Protein AF-A0A9P5N6L7-F1 (afdb_monomer)

Radius of gyration: 19.23 Å; Cα contacts (8 Å, |Δi|>4): 173; chains: 1; bounding box: 43×26×58 Å

Structure (mmCIF, N/CA/C/O backbone):
data_AF-A0A9P5N6L7-F1
#
_entry.id   AF-A0A9P5N6L7-F1
#
loop_
_atom_site.group_PDB
_atom_site.id
_atom_site.type_symbol
_atom_site.label_atom_id
_atom_site.label_alt_id
_atom_site.label_comp_id
_atom_site.label_asym_id
_atom_site.label_entity_id
_atom_site.label_seq_id
_atom_site.pdbx_PDB_ins_code
_atom_site.Cartn_x
_atom_site.Cartn_y
_atom_site.Cartn_z
_atom_site.occupancy
_atom_site.B_iso_or_equiv
_atom_site.auth_seq_id
_atom_site.auth_comp_id
_atom_site.auth_asym_id
_atom_site.auth_atom_id
_atom_site.pdbx_PDB_model_num
ATOM 1 N N . MET A 1 1 ? 13.907 -12.332 -7.493 1.00 44.75 1 MET A N 1
ATOM 2 C CA . MET A 1 1 ? 13.445 -11.505 -6.357 1.00 44.75 1 MET A CA 1
ATOM 3 C C . MET A 1 1 ? 14.500 -10.427 -6.174 1.00 44.75 1 MET A C 1
ATOM 5 O O . MET A 1 1 ? 15.635 -10.790 -5.904 1.00 44.75 1 MET A O 1
ATOM 9 N N . PHE A 1 2 ? 14.199 -9.156 -6.455 1.00 46.22 2 PHE A N 1
ATOM 10 C CA . PHE A 1 2 ? 15.192 -8.085 -6.297 1.00 46.22 2 PHE A CA 1
ATOM 11 C C . PHE A 1 2 ? 15.489 -7.888 -4.801 1.00 46.22 2 PHE A C 1
ATOM 13 O O . PHE A 1 2 ? 14.536 -7.804 -4.019 1.00 46.22 2 PHE A O 1
ATOM 20 N N . PRO A 1 3 ? 16.763 -7.857 -4.375 1.00 40.81 3 PRO A N 1
ATOM 21 C CA . PRO A 1 3 ? 17.100 -7.696 -2.968 1.00 40.81 3 PRO A CA 1
ATOM 22 C C . PRO A 1 3 ? 16.762 -6.269 -2.525 1.00 40.81 3 PRO A C 1
ATOM 24 O O . PRO A 1 3 ? 17.399 -5.308 -2.948 1.00 40.81 3 PRO A O 1
ATOM 27 N N . MET A 1 4 ? 15.745 -6.122 -1.673 1.00 51.03 4 MET A N 1
ATOM 28 C CA . MET A 1 4 ? 15.542 -4.877 -0.931 1.00 51.03 4 MET A CA 1
ATOM 29 C C . MET A 1 4 ? 16.561 -4.804 0.217 1.00 51.03 4 MET A C 1
ATOM 31 O O . MET A 1 4 ? 16.834 -5.831 0.842 1.00 51.03 4 MET A O 1
ATOM 35 N N . PRO A 1 5 ? 17.111 -3.622 0.547 1.00 45.34 5 PRO A N 1
ATOM 36 C CA . PRO A 1 5 ? 17.935 -3.458 1.738 1.00 45.34 5 PRO A CA 1
ATOM 37 C C . PRO A 1 5 ? 17.077 -3.711 2.990 1.00 45.34 5 PRO A C 1
ATOM 39 O O . PRO A 1 5 ? 16.255 -2.884 3.384 1.00 45.34 5 PRO A O 1
ATOM 42 N N . PHE A 1 6 ? 17.252 -4.879 3.612 1.00 38.59 6 PHE A N 1
ATOM 43 C CA . PHE A 1 6 ? 16.561 -5.272 4.840 1.00 38.59 6 PHE A CA 1
ATOM 44 C C . PHE A 1 6 ? 17.097 -4.470 6.037 1.00 38.59 6 PHE A C 1
ATOM 46 O O . PHE A 1 6 ? 18.017 -4.897 6.730 1.00 38.59 6 PHE A O 1
ATOM 53 N N . LYS A 1 7 ? 16.517 -3.297 6.307 1.00 46.16 7 LYS A N 1
ATOM 54 C CA . LYS A 1 7 ? 16.582 -2.679 7.645 1.00 46.16 7 LYS A CA 1
ATOM 55 C C . LYS A 1 7 ? 15.527 -3.323 8.555 1.00 46.16 7 LYS A C 1
ATOM 57 O O . LYS A 1 7 ? 14.526 -3.842 8.062 1.00 46.16 7 LYS A O 1
ATOM 62 N N . ALA A 1 8 ? 15.741 -3.319 9.872 1.00 47.50 8 ALA A N 1
ATOM 63 C CA . ALA A 1 8 ? 14.755 -3.808 10.843 1.00 47.50 8 ALA A CA 1
ATOM 64 C C . ALA A 1 8 ? 13.382 -3.148 10.606 1.00 47.50 8 ALA A C 1
ATOM 66 O O . ALA A 1 8 ? 13.327 -1.947 10.349 1.00 47.50 8 ALA A O 1
ATOM 67 N N . ILE A 1 9 ? 12.295 -3.929 10.651 1.00 51.44 9 ILE A N 1
ATOM 68 C CA . ILE A 1 9 ? 10.931 -3.450 10.370 1.00 51.44 9 ILE A CA 1
ATOM 69 C C . ILE A 1 9 ? 10.454 -2.616 11.566 1.00 51.44 9 ILE A C 1
ATOM 71 O O . ILE A 1 9 ? 10.221 -3.198 12.632 1.00 51.44 9 ILE A O 1
ATOM 75 N N . PRO A 1 10 ? 10.279 -1.289 11.437 1.00 50.78 10 PRO A N 1
ATOM 76 C CA . PRO A 1 10 ? 9.587 -0.530 12.463 1.00 50.78 10 PRO A CA 1
ATOM 77 C C . PRO A 1 10 ? 8.139 -1.017 12.523 1.00 50.78 10 PRO A C 1
ATOM 79 O O . PRO A 1 10 ? 7.389 -0.916 11.554 1.00 50.78 10 PRO A O 1
ATOM 82 N N . LYS A 1 11 ? 7.762 -1.596 13.660 1.00 62.16 11 LYS A N 1
ATOM 83 C CA . LYS A 1 11 ? 6.398 -2.046 13.912 1.00 62.16 11 LYS A CA 1
ATOM 84 C C . LYS A 1 11 ? 5.566 -0.844 14.352 1.00 62.16 11 LYS A C 1
ATOM 86 O O . LYS A 1 11 ? 5.824 -0.284 15.413 1.00 62.16 11 LYS A O 1
ATOM 91 N N . LEU A 1 12 ? 4.605 -0.437 13.530 1.00 64.62 12 LEU A N 1
ATOM 92 C CA . LEU A 1 12 ? 3.736 0.697 13.831 1.00 64.62 12 LEU A CA 1
ATOM 93 C C . LEU A 1 12 ? 2.545 0.225 14.682 1.00 64.62 12 LEU A C 1
ATOM 95 O O . LEU A 1 12 ? 1.946 -0.787 14.319 1.00 64.62 12 LEU A O 1
ATOM 99 N N . PRO A 1 13 ? 2.168 0.908 15.776 1.00 75.88 13 PRO A N 1
ATOM 100 C CA . PRO A 1 13 ? 0.923 0.611 16.476 1.00 75.88 13 PRO A CA 1
ATOM 101 C C . PRO A 1 13 ? -0.295 0.685 15.548 1.00 75.88 13 PRO A C 1
ATOM 103 O O . PRO A 1 13 ? -0.331 1.503 14.630 1.00 75.88 13 PRO A O 1
ATOM 106 N N . VAL A 1 14 ? -1.316 -0.139 15.794 1.00 75.75 14 VAL A N 1
ATOM 107 C CA . VAL A 1 14 ? -2.535 -0.186 14.961 1.00 75.75 14 VAL A CA 1
ATOM 108 C C . VAL A 1 14 ? -3.219 1.183 14.855 1.00 75.75 14 VAL A C 1
ATOM 110 O O . VAL A 1 14 ? -3.679 1.557 13.779 1.00 75.75 14 VAL A O 1
ATOM 113 N N . ILE A 1 15 ? -3.257 1.954 15.944 1.00 77.75 15 ILE A N 1
ATOM 114 C CA . ILE A 1 15 ? -3.851 3.302 15.938 1.00 77.75 15 ILE A CA 1
ATOM 115 C C . ILE A 1 15 ? -3.064 4.249 15.025 1.00 77.75 15 ILE A C 1
ATOM 117 O O . ILE A 1 15 ? -3.658 4.930 14.190 1.00 77.75 15 ILE A O 1
ATOM 121 N N . ASP A 1 16 ? -1.735 4.244 15.117 1.00 73.00 16 ASP A N 1
ATOM 122 C CA . ASP A 1 16 ? -0.883 5.068 14.256 1.00 73.00 16 ASP A CA 1
ATOM 123 C C . ASP A 1 16 ? -0.968 4.613 12.792 1.00 73.00 16 ASP A C 1
ATOM 125 O O . ASP A 1 16 ? -0.863 5.424 11.875 1.00 73.00 16 ASP A O 1
ATOM 129 N N . PHE A 1 17 ? -1.190 3.321 12.544 1.00 75.69 17 PHE A N 1
ATOM 130 C CA . PHE A 1 17 ? -1.410 2.787 11.201 1.00 75.69 17 PHE A CA 1
ATOM 131 C C . PHE A 1 17 ? -2.704 3.310 10.574 1.00 75.69 17 PHE A C 1
ATOM 133 O O . PHE A 1 17 ? -2.716 3.622 9.385 1.00 75.69 17 PHE A O 1
ATOM 140 N N . VAL A 1 18 ? -3.776 3.449 11.354 1.00 78.31 18 VAL A N 1
ATOM 141 C CA . VAL A 1 18 ? -5.055 3.959 10.838 1.00 78.31 18 VAL A CA 1
ATOM 142 C C . VAL A 1 18 ? -5.066 5.487 10.720 1.00 78.31 18 VAL A C 1
ATOM 144 O O . VAL A 1 18 ? -5.608 6.008 9.751 1.00 78.31 18 VAL A O 1
ATOM 147 N N . TYR A 1 19 ? -4.460 6.223 11.656 1.00 72.69 19 TYR A N 1
ATOM 148 C CA . TYR A 1 19 ? -4.565 7.693 11.679 1.00 72.69 19 TYR A CA 1
ATOM 149 C C . TYR A 1 19 ? -3.306 8.440 11.229 1.00 72.69 19 TYR A C 1
ATOM 151 O O . TYR A 1 19 ? -3.394 9.589 10.806 1.00 72.69 19 TYR A O 1
ATOM 159 N N . GLY A 1 20 ? -2.135 7.812 11.310 1.00 68.25 20 GLY A N 1
ATOM 160 C CA . GLY A 1 20 ? -0.846 8.414 10.957 1.00 68.25 20 GLY A CA 1
ATOM 161 C C . GLY A 1 20 ? -0.302 7.983 9.595 1.00 68.25 20 GLY A C 1
ATOM 162 O O . GLY A 1 20 ? 0.702 8.531 9.132 1.00 68.25 20 GLY A O 1
ATOM 163 N N . ALA A 1 21 ? -0.920 7.002 8.935 1.00 68.44 21 ALA A N 1
ATOM 164 C CA . ALA A 1 21 ? -0.438 6.545 7.644 1.00 68.44 21 ALA A CA 1
ATOM 165 C C . ALA A 1 21 ? -0.886 7.472 6.507 1.00 68.44 21 ALA A C 1
ATOM 167 O O . ALA A 1 21 ? -2.063 7.569 6.166 1.00 68.44 21 ALA A O 1
ATOM 168 N N . HIS A 1 22 ? 0.090 8.108 5.861 1.00 70.12 22 HIS A N 1
ATOM 169 C CA . HIS A 1 22 ? -0.126 8.830 4.613 1.00 70.12 22 HIS A CA 1
ATOM 170 C C . HIS A 1 22 ? -0.110 7.846 3.444 1.00 70.12 22 HIS A C 1
ATOM 172 O O . HIS A 1 22 ? 0.949 7.382 3.014 1.00 70.12 22 HIS A O 1
ATOM 178 N N . LEU A 1 23 ? -1.302 7.512 2.956 1.00 68.31 23 LEU A N 1
ATOM 179 C CA . LEU A 1 23 ? -1.477 6.679 1.776 1.00 68.31 23 LEU A CA 1
ATOM 180 C C . LEU A 1 23 ? -1.326 7.502 0.490 1.00 68.31 23 LEU A C 1
ATOM 182 O O . LEU A 1 23 ? -1.914 8.585 0.407 1.00 68.31 23 LEU A O 1
ATOM 186 N N . PRO A 1 24 ? -0.629 6.983 -0.538 1.00 76.62 24 PRO A N 1
ATOM 187 C CA . PRO A 1 24 ? -0.775 7.522 -1.881 1.00 76.62 24 PRO A CA 1
ATOM 188 C C . PRO A 1 24 ? -2.238 7.411 -2.339 1.00 76.62 24 PRO A C 1
ATOM 190 O O . PRO A 1 24 ? -2.934 6.448 -1.988 1.00 76.62 24 PRO A O 1
ATOM 193 N N . PRO A 1 25 ? -2.729 8.365 -3.145 1.00 76.75 25 PRO A N 1
ATOM 194 C CA . PRO A 1 25 ? -4.075 8.291 -3.685 1.00 76.75 25 PRO A CA 1
ATOM 195 C C . PRO A 1 25 ? -4.215 7.039 -4.561 1.00 76.75 25 PRO A C 1
ATOM 197 O O . PRO A 1 25 ? -3.408 6.797 -5.457 1.00 76.75 25 PRO A O 1
ATOM 200 N N . VAL A 1 26 ? -5.249 6.234 -4.318 1.00 78.31 26 VAL A N 1
ATOM 201 C CA . VAL A 1 26 ? -5.541 5.030 -5.114 1.00 78.31 26 VAL A CA 1
ATOM 202 C C . VAL A 1 26 ? -6.439 5.416 -6.284 1.00 78.31 26 VAL A C 1
ATOM 204 O O . VAL A 1 26 ? -7.505 6.009 -6.081 1.00 78.31 26 VAL A O 1
ATOM 207 N N . SER A 1 27 ? -6.033 5.098 -7.516 1.00 69.31 27 SER A N 1
ATOM 208 C CA . SER A 1 27 ? -6.852 5.417 -8.686 1.00 69.31 27 SER A CA 1
ATOM 209 C C . SER A 1 27 ? -8.100 4.536 -8.740 1.00 69.31 27 SER A C 1
ATOM 211 O O . SER A 1 27 ? -8.011 3.339 -8.979 1.00 69.31 27 SER A O 1
ATOM 213 N N . LYS A 1 28 ? -9.287 5.129 -8.557 1.00 63.75 28 LYS A N 1
ATOM 214 C CA . LYS A 1 28 ? -10.571 4.442 -8.817 1.00 63.75 28 LYS A CA 1
ATOM 215 C C . LYS A 1 28 ? -10.950 4.427 -10.301 1.00 63.75 28 LYS A C 1
ATOM 217 O O . LYS A 1 28 ? -11.776 3.623 -10.712 1.00 63.75 28 LYS A O 1
ATOM 222 N N . LYS A 1 29 ? -10.395 5.356 -11.083 1.00 64.12 29 LYS A N 1
ATOM 223 C CA . LYS A 1 29 ? -10.560 5.436 -12.540 1.00 64.12 29 LYS A CA 1
ATOM 224 C C . LYS A 1 29 ? -9.320 4.830 -13.198 1.00 64.12 29 LYS A C 1
ATOM 226 O O . LYS A 1 29 ? -8.221 5.010 -12.672 1.00 64.12 29 LYS A O 1
ATOM 231 N N . GLY A 1 30 ? -9.494 4.115 -14.307 1.00 64.25 30 GLY A N 1
ATOM 232 C CA . GLY A 1 30 ? -8.374 3.556 -15.068 1.00 64.25 30 GLY A CA 1
ATOM 233 C C . GLY A 1 30 ? -7.359 4.634 -15.461 1.00 64.25 30 GLY A C 1
ATOM 234 O O . GLY A 1 30 ? -7.710 5.813 -15.565 1.00 64.25 30 GLY A O 1
ATOM 235 N N . TYR A 1 31 ? -6.097 4.249 -15.655 1.00 70.75 31 TYR A N 1
ATOM 236 C CA . TYR A 1 31 ? -5.163 5.114 -16.371 1.00 70.75 31 TYR A CA 1
ATOM 237 C C . TYR A 1 31 ? -5.584 5.163 -17.839 1.00 70.75 31 TYR A C 1
ATOM 239 O O . TYR A 1 31 ? -5.816 4.121 -18.447 1.00 70.75 31 TYR A O 1
ATOM 247 N N . ASN A 1 32 ? -5.648 6.362 -18.417 1.00 77.56 32 ASN A N 1
ATOM 248 C CA . ASN A 1 32 ? -5.679 6.498 -19.869 1.00 77.56 32 ASN A CA 1
ATOM 249 C C . ASN A 1 32 ? -4.260 6.228 -20.366 1.00 77.56 32 ASN A C 1
ATOM 251 O O . ASN A 1 32 ? -3.433 7.137 -20.400 1.00 77.56 32 ASN A O 1
ATOM 255 N N . VAL A 1 33 ? -3.967 4.964 -20.657 1.00 81.94 33 VAL A N 1
ATOM 256 C CA . VAL A 1 33 ? -2.693 4.546 -21.242 1.00 81.94 33 VAL A CA 1
ATOM 257 C C . VAL A 1 33 ? -2.764 4.845 -22.743 1.00 81.94 33 VAL A C 1
ATOM 259 O O . VAL A 1 33 ? -3.636 4.284 -23.409 1.00 81.94 33 VAL A O 1
ATOM 262 N N . PRO A 1 34 ? -1.915 5.736 -23.287 1.00 84.56 34 PRO A N 1
ATOM 263 C CA . PRO A 1 34 ? -1.862 5.961 -24.727 1.00 84.56 34 PRO A CA 1
ATOM 264 C C . PRO A 1 34 ? -1.535 4.664 -25.474 1.00 84.56 34 PRO A C 1
ATOM 266 O O . PRO A 1 34 ? -0.783 3.823 -24.976 1.00 84.56 34 PRO A O 1
ATOM 269 N N . GLU A 1 35 ? -2.076 4.507 -26.679 1.00 82.81 35 GLU A N 1
ATOM 270 C CA . GLU A 1 35 ? -1.736 3.371 -27.534 1.00 82.81 35 GLU A CA 1
ATOM 271 C C . GLU A 1 35 ? -0.225 3.367 -27.823 1.00 82.81 35 GLU A C 1
ATOM 273 O O . GLU A 1 35 ? 0.356 4.397 -28.164 1.00 82.81 35 GLU A O 1
ATOM 278 N N . GLY A 1 36 ? 0.427 2.218 -27.621 1.00 82.31 36 GLY A N 1
ATOM 279 C CA . GLY A 1 36 ? 1.878 2.079 -27.783 1.00 82.31 36 GLY A CA 1
ATOM 280 C C . GLY A 1 36 ? 2.732 2.650 -26.642 1.00 82.31 36 GLY A C 1
ATOM 281 O O . GLY A 1 36 ? 3.954 2.689 -26.777 1.00 82.31 36 GLY A O 1
ATOM 282 N N . HIS A 1 37 ? 2.139 3.079 -25.520 1.00 87.31 37 HIS A N 1
ATOM 283 C CA . HIS A 1 37 ? 2.908 3.538 -24.356 1.00 87.31 37 HIS A CA 1
ATOM 284 C C . HIS A 1 37 ? 3.800 2.420 -23.799 1.00 87.31 37 HIS A C 1
ATOM 286 O O . HIS A 1 37 ? 3.305 1.378 -23.364 1.00 87.31 37 HIS A O 1
ATOM 292 N N . SER A 1 38 ? 5.113 2.661 -23.754 1.00 91.44 38 SER A N 1
ATOM 293 C CA . SER A 1 38 ? 6.049 1.798 -23.032 1.00 91.44 38 SER A CA 1
ATOM 294 C C . SER A 1 38 ? 6.155 2.256 -21.586 1.00 91.44 38 SER A C 1
ATOM 296 O O . SER A 1 38 ? 6.559 3.383 -21.307 1.00 91.44 38 SER A O 1
ATOM 298 N N . PHE A 1 39 ? 5.829 1.368 -20.649 1.00 94.62 39 PHE A N 1
ATOM 299 C CA . PHE A 1 39 ? 6.039 1.647 -19.233 1.00 94.62 39 PHE A CA 1
ATOM 300 C C . PHE A 1 39 ? 7.510 1.605 -18.840 1.00 94.62 39 PHE A C 1
ATOM 302 O O . PHE A 1 39 ? 7.883 2.277 -17.889 1.00 94.62 39 PHE A O 1
ATOM 309 N N . PHE A 1 40 ? 8.331 0.809 -19.521 1.00 96.06 40 PHE A N 1
ATOM 310 C CA . PHE A 1 40 ? 9.722 0.590 -19.141 1.00 96.06 40 PHE A CA 1
ATOM 311 C C . PHE A 1 40 ? 10.651 1.507 -19.927 1.00 96.06 40 PHE A C 1
ATOM 313 O O . PHE A 1 40 ? 10.446 1.743 -21.120 1.00 96.06 40 PHE A O 1
ATOM 320 N N . SER A 1 41 ? 11.662 2.023 -19.235 1.00 95.62 41 SER A N 1
ATOM 321 C CA . SER A 1 41 ? 12.633 2.967 -19.774 1.00 95.62 41 SER A CA 1
ATOM 322 C C . SER A 1 41 ? 14.041 2.650 -19.270 1.00 95.62 41 SER A C 1
ATOM 324 O O . SER A 1 41 ? 14.224 2.043 -18.211 1.00 95.62 41 SER A O 1
ATOM 326 N N . THR A 1 42 ? 15.048 3.068 -20.033 1.00 95.94 42 THR A N 1
ATOM 327 C CA . THR A 1 42 ? 16.468 3.030 -19.648 1.00 95.94 42 THR A CA 1
ATOM 328 C C . THR A 1 42 ? 16.886 4.255 -18.829 1.00 95.94 42 THR A C 1
ATOM 330 O O . THR A 1 42 ? 18.008 4.296 -18.319 1.00 95.94 42 THR A O 1
ATOM 333 N N . GLU A 1 43 ? 16.002 5.247 -18.693 1.00 96.31 43 GLU A N 1
ATOM 334 C CA . GLU A 1 43 ? 16.245 6.480 -17.941 1.00 96.31 43 GLU A CA 1
ATOM 335 C C . GLU A 1 43 ? 16.474 6.226 -16.450 1.00 96.31 43 GLU A C 1
ATOM 337 O O . GLU A 1 43 ? 15.921 5.297 -15.860 1.00 96.31 43 GLU A O 1
ATOM 342 N N . THR A 1 44 ? 17.270 7.085 -15.813 1.00 93.38 44 THR A N 1
ATOM 343 C CA . THR A 1 44 ? 17.643 6.903 -14.403 1.00 93.38 44 THR A CA 1
ATOM 344 C C . THR A 1 44 ? 16.424 7.084 -13.485 1.00 93.38 44 THR A C 1
ATOM 346 O O . THR A 1 44 ? 15.819 8.158 -13.491 1.00 93.38 44 THR A O 1
ATOM 349 N N . PRO A 1 45 ? 16.062 6.083 -12.655 1.00 92.06 45 PRO A N 1
ATOM 350 C CA . PRO A 1 45 ? 14.942 6.215 -11.735 1.00 92.06 45 PRO A CA 1
ATOM 351 C C . PRO A 1 45 ? 15.294 7.111 -10.549 1.00 92.06 45 PRO A C 1
ATOM 353 O O . PRO A 1 45 ? 16.421 7.099 -10.046 1.00 92.06 45 PRO A O 1
ATOM 356 N N . ILE A 1 46 ? 14.289 7.787 -9.999 1.00 88.69 46 ILE A N 1
ATOM 357 C CA . ILE A 1 46 ? 14.423 8.424 -8.693 1.00 88.69 46 ILE A CA 1
ATOM 358 C C . ILE A 1 46 ? 14.222 7.353 -7.618 1.00 88.69 46 ILE A C 1
ATOM 360 O O . ILE A 1 46 ? 13.109 6.895 -7.362 1.00 88.69 46 ILE A O 1
ATOM 364 N N . ASN A 1 47 ? 15.319 6.916 -6.998 1.00 77.56 47 ASN A N 1
ATOM 365 C CA . ASN A 1 47 ? 15.316 5.829 -6.017 1.00 77.56 47 ASN A CA 1
ATOM 366 C C . ASN A 1 47 ? 14.917 6.315 -4.611 1.00 77.56 47 ASN A C 1
ATOM 368 O O . ASN A 1 47 ? 15.640 6.107 -3.637 1.00 77.56 47 ASN A O 1
ATOM 372 N N . ASP A 1 48 ? 13.768 6.986 -4.521 1.00 76.69 48 ASP A N 1
ATOM 373 C CA . ASP A 1 48 ? 13.194 7.475 -3.273 1.00 76.69 48 ASP A CA 1
ATOM 374 C C . ASP A 1 48 ? 11.758 6.965 -3.103 1.00 76.69 48 ASP A C 1
ATOM 376 O O . ASP A 1 48 ? 10.854 7.231 -3.895 1.00 76.69 48 ASP A O 1
ATOM 380 N N . VAL A 1 49 ? 11.545 6.233 -2.013 1.00 73.75 49 VAL A N 1
ATOM 381 C CA . VAL A 1 49 ? 10.237 5.740 -1.576 1.00 73.75 49 VAL A CA 1
ATOM 382 C C . VAL A 1 49 ? 9.227 6.871 -1.371 1.00 73.75 49 VAL A C 1
ATOM 384 O O . VAL A 1 49 ? 8.031 6.662 -1.576 1.00 73.75 49 VAL A O 1
ATOM 387 N N . THR A 1 50 ? 9.669 8.055 -0.942 1.00 80.12 50 THR A N 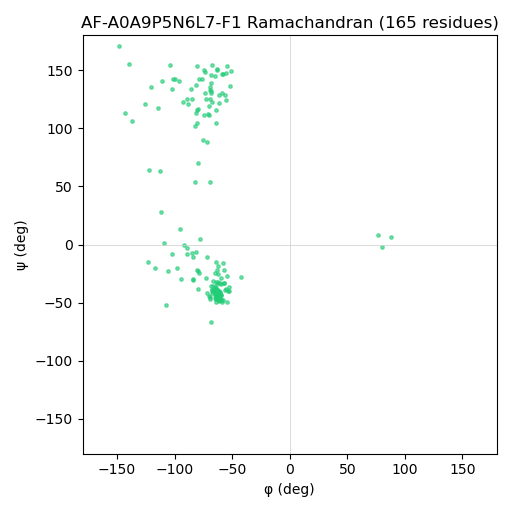1
ATOM 388 C CA . THR A 1 50 ? 8.768 9.182 -0.676 1.00 80.12 50 THR A CA 1
ATOM 389 C C . THR A 1 50 ? 8.034 9.629 -1.935 1.00 80.12 50 THR A C 1
ATOM 391 O O . THR A 1 50 ? 6.859 9.978 -1.850 1.00 80.12 50 THR A O 1
ATOM 394 N N . ILE A 1 51 ? 8.659 9.503 -3.106 1.00 80.94 51 ILE A N 1
ATOM 395 C CA . ILE A 1 51 ? 8.043 9.823 -4.398 1.00 80.94 51 ILE A CA 1
ATOM 396 C C . ILE A 1 51 ? 6.906 8.858 -4.706 1.00 80.94 51 ILE A C 1
ATOM 398 O O . ILE A 1 51 ? 5.832 9.284 -5.121 1.00 80.94 51 ILE A O 1
ATOM 402 N N . LEU A 1 52 ? 7.071 7.570 -4.400 1.00 81.81 52 LEU A N 1
ATOM 403 C CA . LEU A 1 52 ? 6.000 6.587 -4.583 1.00 81.81 52 LEU A CA 1
ATOM 404 C C . LEU A 1 52 ? 4.770 6.864 -3.706 1.00 81.81 52 LEU A C 1
ATOM 406 O O . LEU A 1 52 ? 3.684 6.395 -4.038 1.00 81.81 52 LEU A O 1
ATOM 410 N N . LYS A 1 53 ? 4.923 7.616 -2.606 1.00 80.44 53 LYS A N 1
ATOM 411 C CA . LYS A 1 53 ? 3.793 8.092 -1.790 1.00 80.44 53 LYS A CA 1
ATOM 412 C C . LYS A 1 53 ? 3.086 9.305 -2.398 1.00 80.44 53 LYS A C 1
ATOM 414 O O . LYS A 1 53 ? 1.928 9.544 -2.072 1.00 80.44 53 LYS A O 1
ATOM 419 N N . MET A 1 54 ? 3.779 10.085 -3.225 1.00 83.06 54 MET A N 1
ATOM 420 C CA . MET A 1 54 ? 3.210 11.246 -3.919 1.00 83.06 54 MET A CA 1
ATOM 421 C C . MET A 1 54 ? 2.492 10.834 -5.206 1.00 83.06 54 MET A C 1
ATOM 423 O O . MET A 1 54 ? 1.523 11.477 -5.603 1.00 83.06 54 MET A O 1
ATOM 427 N N . LEU A 1 55 ? 2.950 9.752 -5.836 1.00 84.75 55 LEU A N 1
ATOM 428 C CA . LEU A 1 55 ? 2.344 9.208 -7.043 1.00 84.75 55 LEU A CA 1
ATOM 429 C C . LEU A 1 55 ? 1.022 8.509 -6.746 1.00 84.75 55 LEU A C 1
ATOM 431 O O . LEU A 1 55 ? 0.824 7.889 -5.697 1.00 84.75 55 LEU A O 1
ATOM 435 N N . ARG A 1 56 ? 0.118 8.561 -7.722 1.00 87.12 56 ARG A N 1
ATOM 436 C CA . ARG A 1 56 ? -1.107 7.773 -7.670 1.00 87.12 56 ARG A CA 1
ATOM 437 C C . ARG A 1 56 ? -0.773 6.289 -7.825 1.00 87.12 56 ARG A C 1
ATOM 439 O O . ARG A 1 56 ? 0.008 5.908 -8.691 1.00 87.12 56 ARG A O 1
ATOM 446 N N . VAL A 1 57 ? -1.387 5.444 -6.999 1.00 88.31 57 VAL A N 1
ATOM 447 C CA . VAL A 1 57 ? -1.237 3.989 -7.125 1.00 88.31 57 VAL A CA 1
ATOM 448 C C . VAL A 1 57 ? -1.944 3.534 -8.405 1.00 88.31 57 VAL A C 1
ATOM 450 O O . VAL A 1 57 ? -3.145 3.814 -8.546 1.00 88.31 57 VAL A O 1
ATOM 453 N N . PRO A 1 58 ? -1.254 2.822 -9.317 1.00 90.06 58 PRO A N 1
ATOM 454 C CA . PRO A 1 58 ? -1.882 2.322 -10.531 1.00 90.06 58 PRO A CA 1
ATOM 455 C C . PRO A 1 58 ? -2.998 1.327 -10.267 1.00 90.06 58 PRO A C 1
ATOM 457 O O . PRO A 1 58 ? -2.929 0.629 -9.261 1.00 90.06 58 PRO A O 1
ATOM 460 N N . PRO A 1 59 ? -4.009 1.221 -11.144 1.00 89.25 59 PRO A N 1
ATOM 461 C CA . PRO A 1 59 ? -4.996 0.149 -11.103 1.00 89.25 59 PRO A CA 1
ATOM 462 C C . PRO A 1 59 ? -4.347 -1.241 -11.023 1.00 89.25 59 PRO A C 1
ATOM 464 O O . PRO A 1 59 ? -3.235 -1.452 -11.511 1.00 89.25 59 PRO A O 1
ATOM 467 N N . THR A 1 60 ? -5.027 -2.191 -10.382 1.00 89.81 60 THR A N 1
ATOM 468 C CA . THR A 1 60 ? -4.478 -3.525 -10.082 1.00 89.81 60 THR A CA 1
ATOM 469 C C . THR A 1 60 ? -4.059 -4.313 -11.323 1.00 89.81 60 THR A C 1
ATOM 471 O O . THR A 1 60 ? -3.084 -5.053 -11.265 1.00 89.81 60 THR A O 1
ATOM 474 N N . ASP A 1 61 ? -4.767 -4.143 -12.437 1.00 89.38 61 ASP A N 1
ATOM 475 C CA . ASP A 1 61 ? -4.449 -4.714 -13.750 1.00 89.38 61 ASP A CA 1
ATOM 476 C C . ASP A 1 61 ? -3.125 -4.172 -14.303 1.00 89.38 61 ASP A C 1
ATOM 478 O O . ASP A 1 61 ? -2.264 -4.954 -14.706 1.00 89.38 61 ASP A O 1
ATOM 482 N N . ILE A 1 62 ? -2.905 -2.857 -14.213 1.00 91.00 62 ILE A N 1
ATOM 483 C CA . ILE A 1 62 ? -1.630 -2.232 -14.591 1.00 91.00 62 ILE A CA 1
ATOM 484 C C . ILE A 1 62 ? -0.505 -2.705 -13.669 1.00 91.00 62 ILE A C 1
ATOM 486 O O . ILE A 1 62 ? 0.576 -3.046 -14.140 1.00 91.00 62 ILE A O 1
ATOM 490 N N . VAL A 1 63 ? -0.739 -2.778 -12.353 1.00 91.12 63 VAL A N 1
ATOM 491 C CA . VAL A 1 63 ? 0.272 -3.306 -11.418 1.00 91.12 63 VAL A CA 1
ATOM 492 C C . VAL A 1 63 ? 0.629 -4.753 -11.763 1.00 91.12 63 VAL A C 1
ATOM 494 O O . VAL A 1 63 ? 1.812 -5.082 -11.790 1.00 91.12 63 VAL A O 1
ATOM 497 N N . ALA A 1 64 ? -0.358 -5.602 -12.064 1.00 89.69 64 ALA A N 1
ATOM 498 C CA . ALA A 1 64 ? -0.125 -6.989 -12.455 1.00 89.69 64 ALA A CA 1
ATOM 499 C C . ALA A 1 64 ? 0.702 -7.087 -13.746 1.00 89.69 64 ALA A C 1
ATOM 501 O O . ALA A 1 64 ? 1.690 -7.822 -13.776 1.00 89.69 64 ALA A O 1
ATOM 502 N N . GLN A 1 65 ? 0.359 -6.293 -14.766 1.00 91.62 65 GLN A N 1
ATOM 503 C CA . GLN A 1 65 ? 1.125 -6.202 -16.010 1.00 91.62 65 GLN A CA 1
ATOM 504 C C . GLN A 1 65 ? 2.578 -5.787 -15.748 1.00 91.62 65 GLN A C 1
ATOM 506 O O . GLN A 1 65 ? 3.508 -6.418 -16.248 1.00 91.62 65 GLN A O 1
ATOM 511 N N . LEU A 1 66 ? 2.789 -4.750 -14.934 1.00 91.75 66 LEU A N 1
ATOM 512 C CA . LEU A 1 66 ? 4.129 -4.279 -14.599 1.00 91.75 66 LEU A CA 1
ATOM 513 C C . LEU A 1 66 ? 4.930 -5.349 -13.857 1.00 91.75 66 LEU A C 1
ATOM 515 O O . LEU A 1 66 ? 6.095 -5.553 -14.181 1.00 91.75 66 LEU A O 1
ATOM 519 N N . VAL A 1 67 ? 4.336 -6.046 -12.883 1.00 90.00 67 VAL A N 1
ATOM 520 C CA . VAL A 1 67 ? 5.012 -7.128 -12.143 1.00 90.00 67 VAL A CA 1
ATOM 521 C C . VAL A 1 67 ? 5.440 -8.258 -13.080 1.00 90.00 67 VAL A C 1
ATOM 523 O O . VAL A 1 67 ? 6.571 -8.739 -12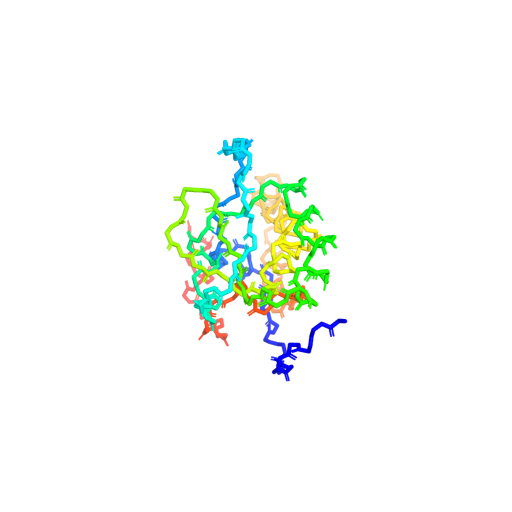.963 1.00 90.00 67 VAL A O 1
ATOM 526 N N . ASP A 1 68 ? 4.565 -8.660 -14.001 1.00 88.69 68 ASP A N 1
ATOM 527 C CA . ASP A 1 68 ? 4.834 -9.727 -14.968 1.00 88.69 68 ASP A CA 1
ATOM 528 C C . ASP A 1 68 ? 5.984 -9.351 -15.916 1.00 88.69 68 ASP A C 1
ATOM 530 O O . ASP A 1 68 ? 6.962 -10.089 -16.065 1.00 88.69 68 ASP A O 1
ATOM 534 N N . GLN A 1 69 ? 5.937 -8.132 -16.458 1.00 89.69 69 GLN A N 1
ATOM 535 C CA . GLN A 1 69 ? 6.897 -7.649 -17.453 1.00 89.69 69 GLN A 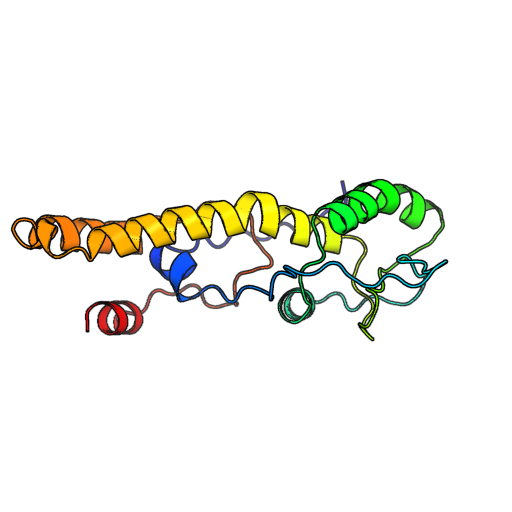CA 1
ATOM 536 C C . GLN A 1 69 ? 8.230 -7.177 -16.850 1.00 89.69 69 GLN A C 1
ATOM 538 O O . GLN A 1 69 ? 9.252 -7.200 -17.535 1.00 89.69 69 GLN 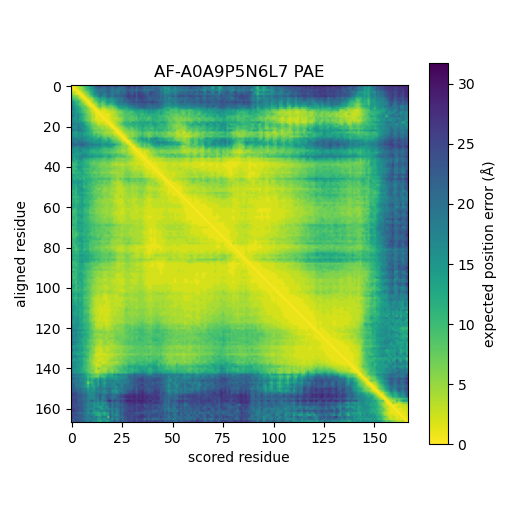A O 1
ATOM 543 N N . SER A 1 70 ? 8.271 -6.807 -15.563 1.00 84.50 70 SER A N 1
ATOM 544 C CA . SER A 1 70 ? 9.459 -6.209 -14.920 1.00 84.50 70 SER A CA 1
ATOM 545 C C . SER A 1 70 ? 10.716 -7.073 -15.009 1.00 84.50 70 SER A C 1
ATOM 547 O O . SER A 1 70 ? 11.823 -6.542 -15.075 1.00 84.50 70 SER A O 1
ATOM 549 N N . LYS A 1 71 ? 10.576 -8.406 -14.987 1.00 81.00 71 LYS A N 1
ATOM 550 C CA . LYS A 1 71 ? 11.733 -9.311 -15.090 1.00 81.00 71 LYS A CA 1
ATOM 551 C C . LYS A 1 71 ? 12.359 -9.261 -16.478 1.00 81.00 71 LYS A C 1
ATOM 553 O O . LYS A 1 71 ? 13.577 -9.166 -16.575 1.00 81.00 71 LYS A O 1
ATOM 558 N N . GLN A 1 72 ? 11.528 -9.337 -17.515 1.00 84.31 72 GLN A N 1
ATOM 559 C CA . GLN A 1 72 ? 11.999 -9.306 -18.894 1.00 84.31 72 GLN A CA 1
ATOM 560 C C . GLN A 1 72 ? 12.528 -7.916 -19.241 1.00 84.31 72 GLN A C 1
ATOM 562 O O . GLN A 1 72 ? 13.652 -7.807 -19.707 1.00 84.31 72 GLN A O 1
ATOM 567 N N . ALA A 1 73 ? 11.807 -6.857 -18.866 1.00 87.50 73 ALA A N 1
ATOM 568 C CA . ALA A 1 73 ? 12.252 -5.482 -19.077 1.00 87.50 73 ALA A CA 1
ATOM 569 C C . ALA A 1 73 ? 13.631 -5.201 -18.457 1.00 87.50 73 ALA A C 1
ATOM 571 O O . ALA A 1 73 ? 14.452 -4.511 -19.058 1.00 87.50 73 ALA A O 1
ATOM 572 N N . TRP A 1 74 ? 13.911 -5.761 -17.274 1.00 86.69 74 TRP A N 1
ATOM 573 C CA . TRP A 1 74 ? 15.236 -5.678 -16.656 1.00 86.69 74 TRP A CA 1
ATOM 574 C C . TRP A 1 74 ? 16.320 -6.389 -17.479 1.00 86.69 74 TRP A C 1
ATOM 576 O O . TRP A 1 74 ? 17.409 -5.843 -17.646 1.00 86.69 74 TRP A O 1
ATOM 586 N N . LEU A 1 75 ? 16.030 -7.585 -18.010 1.00 85.31 75 LEU A N 1
ATOM 587 C CA . LEU A 1 75 ? 16.945 -8.306 -18.906 1.00 85.31 75 LEU A CA 1
ATOM 588 C C . LEU A 1 75 ? 17.174 -7.549 -20.221 1.00 85.31 75 LEU A C 1
ATOM 590 O O . LEU A 1 75 ? 18.280 -7.580 -20.752 1.00 85.31 75 LEU A O 1
ATOM 594 N N . ASP A 1 76 ? 16.161 -6.822 -20.690 1.00 91.75 76 ASP A N 1
ATOM 595 C CA . ASP A 1 76 ? 16.214 -5.979 -21.888 1.00 91.75 76 ASP A CA 1
ATOM 596 C C . ASP A 1 76 ? 16.938 -4.637 -21.644 1.00 91.75 76 ASP A C 1
ATOM 598 O O . ASP A 1 76 ? 16.998 -3.783 -22.527 1.00 91.75 76 ASP A O 1
ATOM 602 N N . GLY A 1 77 ? 17.501 -4.428 -20.448 1.00 91.38 77 GLY A N 1
ATOM 603 C CA . GLY A 1 77 ? 18.295 -3.247 -20.106 1.00 91.38 77 GLY A CA 1
ATOM 604 C C . GLY A 1 77 ? 17.490 -2.060 -19.577 1.00 91.38 77 GLY A C 1
ATOM 605 O O . GLY A 1 77 ? 18.065 -0.998 -19.336 1.00 91.38 77 GLY A O 1
ATOM 606 N N . SER A 1 78 ? 16.184 -2.219 -19.346 1.00 93.19 78 SER A N 1
ATOM 607 C CA . SER A 1 78 ? 15.393 -1.188 -18.670 1.00 93.19 78 SER A CA 1
ATOM 608 C C . SER A 1 78 ? 15.875 -1.010 -17.232 1.00 93.19 78 SER A C 1
ATOM 610 O O . SER A 1 78 ? 16.254 -1.968 -16.554 1.00 93.19 78 SER A O 1
ATOM 612 N N . SER A 1 79 ? 15.828 0.223 -16.743 1.00 90.31 79 SER A N 1
ATOM 613 C CA . SER A 1 79 ? 16.268 0.606 -15.399 1.00 90.31 79 SER A CA 1
ATOM 614 C C . SER A 1 79 ? 15.159 1.291 -14.592 1.00 90.31 79 SER A C 1
ATOM 616 O O . SER A 1 79 ? 15.251 1.371 -13.362 1.00 90.31 79 SER A O 1
ATOM 618 N N . SER A 1 80 ? 14.082 1.728 -15.250 1.00 94.31 80 SER A N 1
ATOM 619 C CA . SER A 1 80 ? 12.985 2.461 -14.627 1.00 94.31 80 SER A CA 1
ATOM 620 C C . SER A 1 80 ? 11.623 2.205 -15.276 1.00 94.31 80 SER A C 1
ATOM 622 O O . SER A 1 80 ? 11.504 1.552 -16.314 1.00 94.31 80 SER A O 1
ATOM 624 N N . ILE A 1 81 ? 10.583 2.706 -14.609 1.00 94.25 81 ILE A N 1
ATOM 625 C CA . ILE A 1 81 ? 9.191 2.704 -15.050 1.00 94.25 81 ILE A CA 1
ATOM 626 C C . ILE A 1 81 ? 8.701 4.150 -15.142 1.00 94.25 81 ILE A C 1
ATOM 628 O O . ILE A 1 81 ? 8.910 4.929 -14.212 1.00 94.25 81 ILE A O 1
ATOM 632 N N . GLN A 1 82 ? 7.993 4.491 -16.214 1.00 94.31 82 GLN A N 1
ATOM 633 C CA . GLN A 1 82 ? 7.273 5.749 -16.374 1.00 94.31 82 GLN A CA 1
ATOM 634 C C . GLN A 1 82 ? 5.767 5.486 -16.449 1.00 94.31 82 GLN A C 1
ATOM 636 O O . GLN A 1 82 ? 5.266 4.815 -17.358 1.00 94.31 82 GLN A O 1
ATOM 641 N N . LEU A 1 83 ? 5.030 6.026 -15.479 1.00 90.25 83 LEU A N 1
ATOM 642 C CA . LEU A 1 83 ? 3.573 5.950 -15.481 1.00 90.25 83 LEU A CA 1
ATOM 643 C C . LEU A 1 83 ? 2.979 7.001 -16.439 1.00 90.25 83 LEU A C 1
ATOM 645 O O . LEU A 1 83 ? 3.482 8.124 -16.497 1.00 90.25 83 LEU A O 1
ATOM 649 N N . PRO A 1 84 ? 1.889 6.685 -17.162 1.00 87.44 84 PRO A N 1
ATOM 650 C CA . PRO A 1 84 ? 1.202 7.646 -18.015 1.00 87.44 84 PRO A CA 1
ATOM 651 C C . PRO A 1 84 ? 0.756 8.885 -17.238 1.00 87.44 84 PRO A C 1
ATOM 653 O O . PRO A 1 84 ? 0.079 8.781 -16.215 1.00 87.44 84 PRO A O 1
ATOM 656 N N . GLY A 1 85 ? 1.111 10.062 -17.754 1.00 84.56 85 GLY A N 1
ATOM 657 C CA . GLY A 1 85 ? 0.783 11.347 -17.132 1.00 84.56 85 GLY A CA 1
ATOM 658 C C . GLY A 1 85 ? 1.701 11.754 -15.977 1.00 84.56 85 GLY A C 1
ATOM 659 O O . GLY A 1 85 ? 1.549 12.861 -15.469 1.00 84.56 85 GLY A O 1
ATOM 660 N N . GLU A 1 86 ? 2.667 10.915 -15.598 1.00 88.19 86 GLU A N 1
ATOM 661 C CA . GLU A 1 86 ? 3.682 11.246 -14.601 1.00 88.19 86 GLU A CA 1
ATOM 662 C C . GLU A 1 86 ? 5.002 11.596 -15.302 1.00 88.19 86 GLU A C 1
ATOM 664 O O . GLU A 1 86 ? 5.467 10.899 -16.206 1.00 88.19 86 GLU A O 1
ATOM 669 N N . SER A 1 87 ? 5.638 12.690 -14.882 1.00 87.56 87 SER A N 1
ATOM 670 C CA . SER A 1 87 ? 6.928 13.129 -15.436 1.00 87.56 87 SER A CA 1
ATOM 671 C C . SER A 1 87 ? 8.130 12.390 -14.840 1.00 87.56 87 SER A C 1
ATOM 673 O O . SER A 1 87 ? 9.258 12.594 -15.282 1.00 87.56 87 SER A O 1
ATOM 675 N N . MET A 1 88 ? 7.904 11.559 -13.821 1.00 91.12 88 MET A N 1
ATOM 676 C CA . MET A 1 88 ? 8.957 10.929 -13.030 1.00 91.12 88 MET A CA 1
ATOM 677 C C . MET A 1 88 ? 9.181 9.473 -13.433 1.00 91.12 88 MET A C 1
ATOM 679 O O . MET A 1 88 ? 8.233 8.720 -13.656 1.00 91.12 88 MET A O 1
ATOM 683 N N . TYR A 1 89 ? 10.451 9.071 -13.426 1.00 93.50 89 TYR A N 1
ATOM 684 C CA . TYR A 1 89 ? 10.871 7.684 -13.581 1.00 93.50 89 TYR A CA 1
ATOM 685 C C . TYR A 1 89 ? 11.029 7.040 -12.208 1.00 93.50 89 TYR A C 1
ATOM 687 O O . TYR A 1 89 ? 11.798 7.513 -11.368 1.00 93.50 89 TYR A O 1
ATOM 695 N N . VAL A 1 90 ? 10.306 5.952 -11.972 1.00 91.12 90 VAL A N 1
ATOM 696 C CA . VAL A 1 90 ? 10.355 5.198 -10.717 1.00 91.12 90 VAL A CA 1
ATOM 697 C C . VAL A 1 90 ? 11.149 3.909 -10.893 1.00 91.12 90 VAL A C 1
ATOM 699 O O . VAL A 1 90 ? 11.257 3.392 -12.003 1.00 91.12 90 VAL A O 1
ATOM 702 N N . PRO A 1 91 ? 11.735 3.357 -9.825 1.00 88.75 91 PRO A N 1
ATOM 703 C CA . PRO A 1 91 ? 12.534 2.146 -9.945 1.00 88.75 91 PRO A CA 1
ATOM 704 C C . PRO A 1 91 ? 11.686 0.919 -10.308 1.00 88.75 91 PRO A C 1
ATOM 706 O O . PRO A 1 91 ? 10.518 0.820 -9.932 1.00 88.75 91 PRO A O 1
ATOM 709 N N . LEU A 1 92 ? 12.312 -0.079 -10.943 1.00 85.88 92 LEU A N 1
ATOM 710 C CA . LEU A 1 92 ? 11.670 -1.345 -11.343 1.00 85.88 92 LEU A CA 1
ATOM 711 C C . LEU A 1 92 ? 11.052 -2.144 -10.182 1.00 85.88 92 LEU A C 1
ATOM 713 O O . LEU A 1 92 ? 10.270 -3.063 -10.403 1.00 85.88 92 LEU A O 1
ATOM 717 N N . TRP A 1 93 ? 11.401 -1.830 -8.932 1.00 84.06 93 TRP A N 1
ATOM 718 C CA . TRP A 1 93 ? 10.794 -2.459 -7.760 1.00 84.06 93 TRP A CA 1
ATOM 719 C C . TRP A 1 93 ? 9.473 -1.801 -7.326 1.00 84.06 93 TRP A C 1
ATOM 721 O O . TRP A 1 93 ? 8.762 -2.389 -6.507 1.00 84.06 93 TRP A O 1
ATOM 731 N N . ALA A 1 94 ? 9.104 -0.636 -7.876 1.00 88.44 94 ALA A N 1
ATOM 732 C CA . ALA A 1 94 ? 7.861 0.076 -7.561 1.00 88.44 94 ALA A CA 1
ATOM 733 C C . ALA A 1 94 ? 6.578 -0.781 -7.699 1.00 88.44 94 ALA A C 1
ATOM 735 O O . ALA A 1 94 ? 5.716 -0.683 -6.822 1.00 88.44 94 ALA A O 1
ATOM 736 N N . PRO A 1 95 ? 6.448 -1.707 -8.673 1.00 88.75 95 PRO A N 1
ATOM 737 C CA . PRO A 1 95 ? 5.289 -2.597 -8.758 1.00 88.75 95 PRO A CA 1
ATOM 738 C C . PRO A 1 95 ? 5.108 -3.489 -7.525 1.00 88.75 95 PRO A C 1
ATOM 740 O O . PRO A 1 95 ? 3.978 -3.731 -7.097 1.00 88.75 95 PRO A O 1
ATOM 743 N N . ASN A 1 96 ? 6.199 -3.912 -6.875 1.00 84.06 96 ASN A N 1
ATOM 744 C CA . ASN A 1 96 ? 6.119 -4.674 -5.623 1.00 84.06 96 ASN A CA 1
ATOM 745 C C . ASN A 1 96 ? 5.598 -3.807 -4.472 1.00 84.06 96 ASN A C 1
ATOM 747 O O . ASN A 1 96 ? 4.868 -4.294 -3.609 1.00 84.06 96 ASN A O 1
ATOM 751 N N . PHE A 1 97 ? 5.959 -2.522 -4.454 1.00 84.56 97 PHE A N 1
ATOM 752 C CA . PHE A 1 97 ? 5.428 -1.576 -3.480 1.00 84.56 97 PHE A CA 1
ATOM 753 C C . PHE A 1 97 ? 3.916 -1.388 -3.650 1.00 84.56 97 PHE A C 1
ATOM 755 O O . PHE A 1 97 ? 3.174 -1.542 -2.681 1.00 84.56 97 PHE A O 1
ATOM 762 N N . TRP A 1 98 ? 3.445 -1.138 -4.874 1.00 87.44 98 TRP A N 1
ATOM 763 C CA . TRP A 1 98 ? 2.011 -0.987 -5.145 1.00 87.44 98 TRP A CA 1
ATOM 764 C C . TRP A 1 98 ? 1.223 -2.275 -4.891 1.00 87.44 98 TRP A C 1
ATOM 766 O O . TRP A 1 98 ? 0.132 -2.219 -4.328 1.00 87.44 98 TRP A O 1
ATOM 776 N N . THR A 1 99 ? 1.798 -3.440 -5.205 1.00 86.06 99 THR A N 1
ATOM 777 C CA . THR A 1 99 ? 1.229 -4.752 -4.847 1.00 86.06 99 THR A CA 1
ATOM 778 C C . THR A 1 99 ? 0.972 -4.839 -3.341 1.00 86.06 99 THR A C 1
ATOM 780 O O . THR A 1 99 ? -0.140 -5.144 -2.915 1.00 86.06 99 THR A O 1
ATOM 783 N N . ARG A 1 100 ? 1.960 -4.484 -2.512 1.00 82.50 100 ARG A N 1
ATOM 784 C CA . ARG A 1 100 ? 1.795 -4.478 -1.049 1.00 82.50 100 ARG A CA 1
ATOM 785 C C . ARG A 1 100 ? 0.737 -3.484 -0.579 1.00 82.50 100 ARG A C 1
ATOM 787 O O . ARG A 1 100 ? 0.027 -3.767 0.381 1.00 82.50 100 ARG A O 1
ATOM 794 N N . ILE A 1 101 ? 0.581 -2.342 -1.250 1.00 84.69 101 ILE A N 1
ATOM 795 C CA . ILE A 1 101 ? -0.518 -1.419 -0.938 1.00 84.69 101 ILE A CA 1
ATOM 796 C C . ILE A 1 101 ? -1.873 -2.105 -1.153 1.00 84.69 101 ILE A C 1
ATOM 798 O O . ILE A 1 101 ? -2.725 -2.046 -0.268 1.00 84.69 101 ILE A O 1
ATOM 802 N N . TYR A 1 102 ? -2.073 -2.776 -2.288 1.00 85.44 102 TYR A N 1
ATOM 803 C CA . TYR A 1 102 ? -3.357 -3.404 -2.603 1.00 85.44 102 TYR A CA 1
ATOM 804 C C . TYR A 1 102 ? -3.690 -4.618 -1.753 1.00 85.44 102 TYR A C 1
ATOM 806 O O . TYR A 1 102 ? -4.835 -4.753 -1.325 1.00 85.44 102 TYR A O 1
ATOM 814 N N . PHE A 1 103 ? -2.721 -5.503 -1.538 1.00 83.88 103 PHE A N 1
ATOM 815 C CA . PHE A 1 103 ? -2.989 -6.801 -0.925 1.00 83.88 103 PHE A CA 1
ATOM 816 C C . PHE A 1 103 ? -2.770 -6.805 0.587 1.00 83.88 103 PHE A C 1
ATOM 818 O O . PHE A 1 103 ? -3.492 -7.505 1.292 1.00 83.88 103 PHE A O 1
ATOM 825 N N . ASP A 1 104 ? -1.861 -5.969 1.097 1.00 81.81 104 ASP A N 1
ATOM 826 C CA . ASP A 1 104 ? -1.534 -5.947 2.523 1.00 81.81 104 ASP A CA 1
ATOM 827 C C . ASP A 1 104 ? -2.089 -4.688 3.204 1.00 81.81 104 ASP A C 1
ATOM 829 O O . ASP A 1 104 ? -2.796 -4.787 4.212 1.00 81.81 104 ASP A O 1
ATOM 833 N N . PHE A 1 105 ? -1.795 -3.496 2.658 1.00 81.44 105 PHE A N 1
ATOM 834 C CA . PHE A 1 105 ? -2.135 -2.224 3.309 1.00 81.44 105 PHE A CA 1
ATOM 835 C C . PHE A 1 105 ? -3.644 -1.994 3.336 1.00 81.44 105 PHE A C 1
ATOM 837 O O . PHE A 1 105 ? -4.237 -1.916 4.408 1.00 81.44 105 PHE A O 1
ATOM 844 N N . LEU A 1 106 ? -4.261 -1.811 2.164 1.00 85.00 106 LEU A N 1
ATOM 845 C CA . LEU A 1 106 ? -5.632 -1.309 2.047 1.00 85.00 106 LEU A CA 1
ATOM 846 C C . LEU A 1 106 ? -6.659 -2.227 2.723 1.00 85.00 106 LEU A C 1
ATOM 848 O O . LEU A 1 106 ? -7.526 -1.696 3.423 1.00 85.00 106 LEU A O 1
ATOM 852 N N . PRO A 1 107 ? -6.580 -3.568 2.594 1.00 85.88 107 PRO A N 1
ATOM 853 C CA . PRO A 1 107 ? -7.501 -4.462 3.287 1.00 85.88 107 PRO A CA 1
ATOM 854 C C . PRO A 1 107 ? -7.347 -4.361 4.806 1.00 85.88 107 PRO A C 1
ATOM 856 O O . PRO A 1 107 ? -8.347 -4.227 5.512 1.00 85.88 107 PRO A O 1
ATOM 859 N N . SER A 1 108 ? -6.103 -4.338 5.300 1.00 84.75 108 SER A N 1
ATOM 860 C CA . SER A 1 108 ? -5.812 -4.182 6.730 1.00 84.75 108 SER A CA 1
ATOM 861 C C . SER A 1 108 ? -6.305 -2.841 7.262 1.00 84.75 108 SER A C 1
ATOM 863 O O . SER A 1 108 ? -6.952 -2.792 8.304 1.00 84.75 108 SER A O 1
ATOM 865 N N . PHE A 1 109 ? -6.032 -1.755 6.538 1.00 85.12 109 PHE A N 1
ATOM 866 C CA . PHE A 1 109 ? -6.472 -0.408 6.888 1.00 85.12 109 PHE A CA 1
ATOM 867 C C . PHE A 1 109 ? -7.986 -0.341 6.983 1.00 85.12 109 PHE A C 1
ATOM 869 O O . PHE A 1 109 ? -8.515 0.116 7.989 1.00 85.12 109 PHE A O 1
ATOM 876 N N . LYS A 1 110 ? -8.692 -0.853 5.970 1.00 87.00 110 LYS A N 1
ATOM 877 C CA . LYS A 1 110 ? -10.153 -0.873 5.958 1.00 87.00 110 LYS A CA 1
ATOM 878 C C . LYS A 1 110 ? -10.704 -1.666 7.142 1.00 87.00 110 LYS A C 1
ATOM 880 O O . LYS A 1 110 ? -11.594 -1.170 7.823 1.00 87.00 110 LYS A O 1
ATOM 885 N N . ALA A 1 111 ? -10.167 -2.856 7.411 1.00 87.38 111 ALA A N 1
ATOM 886 C CA . ALA A 1 111 ? -10.608 -3.689 8.527 1.00 87.38 111 ALA A CA 1
ATOM 887 C C . ALA A 1 111 ? -10.399 -2.994 9.883 1.00 87.38 111 ALA A C 1
ATOM 889 O O . ALA A 1 111 ? -11.333 -2.910 10.681 1.00 87.38 111 ALA A O 1
ATOM 890 N N . TRP A 1 112 ? -9.207 -2.439 10.119 1.00 88.19 112 TRP A N 1
ATOM 891 C CA . TRP A 1 112 ? -8.892 -1.738 11.363 1.00 88.19 112 TRP A CA 1
ATOM 892 C C . TRP A 1 112 ? -9.675 -0.440 11.525 1.00 88.19 112 TRP A C 1
ATOM 894 O O . TRP A 1 112 ? -10.199 -0.183 12.604 1.00 88.19 112 TRP A O 1
ATOM 904 N N . HIS A 1 113 ? -9.823 0.343 10.459 1.00 88.25 113 HIS A N 1
ATOM 905 C CA . HIS A 1 113 ? -10.660 1.536 10.464 1.00 88.25 113 HIS A CA 1
ATOM 906 C C . HIS A 1 113 ? -12.111 1.179 10.802 1.00 88.25 113 HIS A C 1
ATOM 908 O O . HIS A 1 113 ? -12.708 1.796 11.675 1.00 88.25 113 HIS A O 1
ATOM 914 N N . THR A 1 114 ? -12.685 0.151 10.169 1.00 89.81 114 THR A N 1
ATOM 915 C CA . THR A 1 114 ? -14.043 -0.312 10.491 1.00 89.81 114 THR A CA 1
ATOM 916 C C . THR A 1 114 ? -14.165 -0.778 11.943 1.00 89.81 114 THR A C 1
ATOM 918 O O . THR A 1 114 ? -15.159 -0.456 12.589 1.00 89.81 114 THR A O 1
ATOM 921 N N . ALA A 1 115 ? -13.171 -1.491 12.478 1.00 89.50 115 ALA A N 1
ATOM 922 C CA . ALA A 1 115 ? -13.172 -1.916 13.877 1.00 89.50 115 ALA A CA 1
ATOM 923 C C . ALA A 1 115 ? -13.111 -0.724 14.849 1.00 89.50 115 ALA A C 1
ATOM 925 O O . ALA A 1 115 ? -13.835 -0.699 15.843 1.00 89.50 115 ALA A O 1
ATOM 926 N N . LEU A 1 116 ? -12.291 0.287 14.550 1.00 89.62 116 LEU A N 1
ATOM 927 C CA . LEU A 1 116 ? -12.192 1.502 15.361 1.00 89.62 116 LEU A CA 1
ATOM 928 C C . LEU A 1 116 ? -13.471 2.343 15.295 1.00 89.62 116 LEU A C 1
ATOM 930 O O . LEU A 1 116 ? -13.915 2.835 16.325 1.00 89.62 116 LEU A O 1
ATOM 934 N N . GLU A 1 117 ? -14.102 2.455 14.126 1.00 89.94 117 GLU A N 1
ATOM 935 C CA . GLU A 1 117 ? -15.413 3.103 13.988 1.00 89.94 117 GLU A CA 1
ATOM 936 C C . GLU A 1 117 ? -16.517 2.336 14.726 1.00 89.94 117 GLU A C 1
ATOM 938 O O . GLU A 1 117 ? -17.400 2.940 15.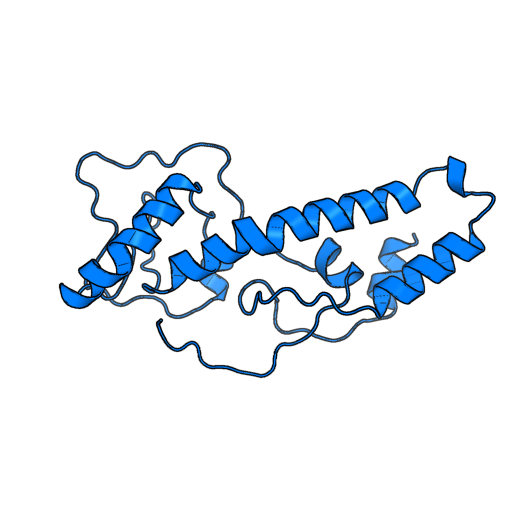329 1.00 89.94 117 GLU A O 1
ATOM 943 N N . TRP A 1 118 ? -16.463 1.001 14.741 1.00 93.00 118 TRP A N 1
ATOM 944 C CA . TRP A 1 118 ? -17.396 0.193 15.527 1.00 93.00 118 TRP A CA 1
ATOM 945 C C . TRP A 1 118 ? -17.281 0.487 17.030 1.00 93.00 118 TRP A C 1
ATOM 947 O O . TRP A 1 118 ? -18.306 0.621 17.693 1.00 93.00 118 TRP A O 1
ATOM 957 N N . LEU A 1 119 ? -16.059 0.679 17.545 1.00 91.50 119 LEU A N 1
ATOM 958 C CA . LEU A 1 119 ? -15.813 1.049 18.947 1.00 91.50 119 LEU A CA 1
ATOM 959 C C . LEU A 1 119 ? -16.366 2.432 19.335 1.00 91.50 119 LEU A C 1
ATOM 961 O O . LEU A 1 119 ? -16.478 2.716 20.525 1.00 91.50 119 LEU A O 1
ATOM 965 N N . LYS A 1 120 ? -16.715 3.284 18.362 1.00 89.44 120 LYS A N 1
ATOM 966 C CA . LYS A 1 120 ? -17.299 4.617 18.595 1.00 89.44 120 LYS A CA 1
ATOM 967 C C . LYS A 1 120 ? -18.829 4.620 18.677 1.00 89.44 120 LYS A C 1
ATOM 969 O O . LYS A 1 120 ? -19.412 5.678 18.874 1.00 89.44 120 LYS A O 1
ATOM 974 N N . ARG A 1 121 ? -19.499 3.480 18.483 1.00 93.50 121 ARG A N 1
ATOM 975 C CA . ARG A 1 121 ? -20.970 3.413 18.482 1.00 93.50 121 ARG A CA 1
ATOM 976 C C . ARG A 1 121 ? -21.553 3.681 19.870 1.00 93.50 121 ARG A C 1
ATOM 978 O O . ARG A 1 121 ? -21.088 3.108 20.853 1.00 93.50 121 ARG A O 1
ATOM 985 N N . ASP A 1 122 ? -22.641 4.447 19.924 1.00 93.94 122 ASP A N 1
ATOM 986 C CA . ASP A 1 122 ? -23.327 4.819 21.174 1.00 93.94 122 ASP A CA 1
ATOM 987 C C . ASP A 1 122 ? -23.836 3.612 21.975 1.00 93.94 122 ASP A C 1
ATOM 989 O O . ASP A 1 122 ? -23.879 3.633 23.203 1.00 93.94 122 ASP A O 1
ATOM 993 N N . GLU A 1 123 ? -24.160 2.514 21.290 1.00 96.12 123 GLU A N 1
ATOM 994 C CA . GLU A 1 123 ? -24.564 1.240 21.901 1.00 96.12 123 GLU A CA 1
ATOM 995 C C . GLU A 1 123 ? -23.510 0.684 22.875 1.00 96.12 123 GLU A C 1
ATOM 997 O O . GLU A 1 123 ? -23.836 -0.105 23.762 1.00 96.12 123 GLU A O 1
ATOM 1002 N N . LEU A 1 124 ? -22.247 1.101 22.734 1.00 94.75 124 LEU A N 1
ATOM 1003 C CA . LEU A 1 124 ? -21.135 0.667 23.575 1.00 94.75 124 LEU A CA 1
ATOM 1004 C C . LEU A 1 124 ? -20.895 1.571 24.792 1.00 94.75 124 LEU A C 1
ATOM 1006 O O . LEU A 1 124 ? -20.014 1.266 25.596 1.00 94.75 124 LEU A O 1
ATOM 1010 N N . LEU A 1 125 ? -21.675 2.643 24.980 1.00 92.00 125 LEU A N 1
ATOM 1011 C CA . LEU A 1 125 ? -21.563 3.533 26.145 1.00 92.00 125 LEU A CA 1
ATOM 1012 C C . LEU A 1 125 ? -21.612 2.798 27.501 1.00 92.00 125 LEU A C 1
ATOM 1014 O O . LEU A 1 125 ? -20.805 3.145 28.368 1.00 92.00 125 LEU A O 1
ATOM 1018 N N . PRO A 1 126 ? -22.458 1.763 27.712 1.00 97.19 126 PRO A N 1
ATOM 1019 C CA . PRO A 1 126 ? -22.439 0.979 28.952 1.00 97.19 126 PRO A CA 1
ATOM 1020 C C . PRO A 1 126 ? -21.118 0.232 29.207 1.00 97.19 126 PRO A C 1
ATOM 1022 O O . PRO A 1 126 ? -20.847 -0.155 30.339 1.00 97.19 126 PRO A O 1
ATOM 1025 N N . PHE A 1 127 ? -20.292 0.042 28.172 1.00 96.06 127 PHE A N 1
ATOM 1026 C CA . PHE A 1 127 ? -19.016 -0.680 28.204 1.00 96.06 127 PHE A CA 1
ATOM 1027 C C . PHE A 1 127 ? -17.809 0.252 28.007 1.00 96.06 127 PHE A C 1
ATOM 1029 O O . PHE A 1 127 ? -16.767 -0.156 27.482 1.00 96.06 127 PHE A O 1
ATOM 1036 N N . LYS A 1 128 ? -17.939 1.528 28.394 1.00 93.25 128 LYS A N 1
ATOM 1037 C CA . LYS A 1 128 ? -16.923 2.565 28.156 1.00 93.25 128 LYS A CA 1
ATOM 1038 C C . LYS A 1 128 ? -15.530 2.175 28.663 1.00 93.25 128 LYS A C 1
ATOM 1040 O O . LYS A 1 128 ? -14.548 2.413 27.961 1.00 93.25 128 LYS A O 1
ATOM 1045 N N . ASP A 1 129 ? -15.438 1.542 29.829 1.00 94.62 129 ASP A N 1
ATOM 1046 C CA . ASP A 1 129 ? -14.154 1.134 30.411 1.00 94.62 129 ASP A CA 1
ATOM 1047 C C . ASP A 1 129 ? -13.471 0.044 29.571 1.00 94.62 129 ASP A C 1
ATOM 1049 O O . ASP A 1 129 ? -12.265 0.106 29.319 1.00 94.62 129 ASP A O 1
ATOM 1053 N N . GLN A 1 130 ? -14.240 -0.924 29.059 1.00 95.88 130 GLN A N 1
ATOM 1054 C CA . GLN A 1 130 ? -13.740 -1.974 28.168 1.00 95.88 130 GLN A CA 1
ATOM 1055 C C . GLN A 1 130 ? -13.313 -1.400 26.814 1.00 95.88 130 GLN A C 1
ATOM 1057 O O . GLN A 1 130 ? -12.275 -1.798 26.275 1.00 95.88 130 GLN A O 1
ATOM 1062 N N . VAL A 1 131 ? -14.070 -0.438 26.278 1.00 92.31 131 VAL A N 1
ATOM 1063 C CA . VAL A 1 131 ? -13.711 0.274 25.043 1.00 92.31 131 VAL A CA 1
ATOM 1064 C C . VAL A 1 131 ? -12.396 1.036 25.230 1.00 92.31 131 VAL A C 1
ATOM 1066 O O . VAL A 1 131 ? -11.482 0.893 24.417 1.00 92.31 131 VAL A O 1
ATOM 1069 N N . GLN A 1 132 ? -12.242 1.780 26.329 1.00 90.44 132 GLN A N 1
ATOM 1070 C CA . GLN A 1 132 ? -11.008 2.509 26.634 1.00 90.44 132 GLN A CA 1
ATOM 1071 C C . GLN A 1 132 ? -9.808 1.577 26.838 1.00 90.44 132 GLN A C 1
ATOM 1073 O O . GLN A 1 132 ? -8.730 1.839 26.297 1.00 90.44 132 GLN A O 1
ATOM 1078 N N . ALA A 1 133 ? -9.985 0.473 27.568 1.00 91.94 133 ALA A N 1
ATOM 1079 C CA . ALA A 1 133 ? -8.944 -0.536 27.742 1.00 91.94 133 ALA A CA 1
ATOM 1080 C C . ALA A 1 133 ? -8.516 -1.135 26.393 1.00 91.94 133 ALA A C 1
ATOM 1082 O O . ALA A 1 133 ? -7.321 -1.239 26.119 1.00 91.94 133 ALA A O 1
ATOM 1083 N N . THR A 1 134 ? -9.479 -1.440 25.520 1.00 90.75 134 THR A N 1
ATOM 1084 C CA . THR A 1 134 ? -9.219 -1.964 24.172 1.00 90.75 134 THR A CA 1
ATOM 1085 C C . THR A 1 134 ? -8.437 -0.965 23.324 1.00 90.75 134 THR A C 1
ATOM 1087 O O . THR A 1 134 ? -7.425 -1.332 22.732 1.00 90.75 134 THR A O 1
ATOM 1090 N N . LEU A 1 135 ? -8.839 0.309 23.301 1.00 87.81 135 LEU A N 1
ATOM 1091 C CA . LEU A 1 135 ? -8.119 1.361 22.572 1.00 87.81 135 LEU A CA 1
ATOM 1092 C C . LEU A 1 135 ? -6.682 1.531 23.088 1.00 87.81 135 LEU A C 1
ATOM 1094 O O . LEU A 1 135 ? -5.750 1.629 22.290 1.00 87.81 135 LEU A O 1
ATOM 1098 N N . LYS A 1 136 ? -6.477 1.487 24.409 1.00 86.44 136 LYS A N 1
ATOM 1099 C CA . 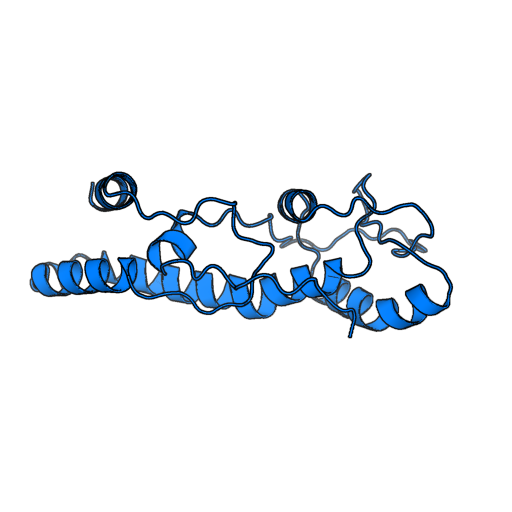LYS A 1 136 ? -5.138 1.521 25.017 1.00 86.44 136 LYS A CA 1
ATOM 1100 C C . LYS A 1 136 ? -4.299 0.300 24.629 1.00 86.44 136 LYS A C 1
ATOM 1102 O O . LYS A 1 136 ? -3.108 0.427 24.368 1.00 86.44 136 LYS A O 1
ATOM 1107 N N . SER A 1 137 ? -4.897 -0.885 24.549 1.00 84.00 137 SER A N 1
ATOM 1108 C CA . SER A 1 137 ? -4.200 -2.062 24.028 1.00 84.00 137 SER A CA 1
ATOM 1109 C C . SER A 1 137 ? -3.836 -1.877 22.552 1.00 84.00 137 SER A C 1
ATOM 1111 O O . SER A 1 137 ? -2.677 -2.068 22.189 1.00 84.00 137 SER A O 1
ATOM 1113 N N . LEU A 1 138 ? -4.762 -1.415 21.706 1.00 82.44 138 LEU A N 1
ATOM 1114 C CA . LEU A 1 138 ? -4.517 -1.169 20.277 1.00 82.44 138 LEU A CA 1
ATOM 1115 C C . LEU A 1 138 ? -3.448 -0.097 20.013 1.00 82.44 138 LEU A C 1
ATOM 1117 O O . LEU A 1 138 ? -2.776 -0.149 18.983 1.00 82.44 138 LEU A O 1
ATOM 1121 N N . SER A 1 139 ? -3.231 0.831 20.949 1.00 79.50 139 SER A N 1
ATOM 1122 C CA . SER A 1 139 ? -2.134 1.806 20.875 1.00 79.50 139 SER A CA 1
ATOM 1123 C C . SER A 1 139 ? -0.749 1.196 21.126 1.00 79.50 139 SER A C 1
ATOM 1125 O O . SER A 1 139 ? 0.261 1.860 20.919 1.00 79.50 139 SER A O 1
ATOM 1127 N N . THR A 1 140 ? -0.685 -0.053 21.590 1.00 77.50 140 THR A N 1
ATOM 1128 C CA . THR A 1 140 ? 0.569 -0.775 21.864 1.00 77.50 140 THR A CA 1
ATOM 1129 C C . THR A 1 140 ? 0.743 -2.011 20.990 1.00 77.50 140 THR A C 1
ATOM 1131 O O . THR A 1 140 ? 1.869 -2.473 20.807 1.00 77.50 140 THR A O 1
ATOM 1134 N N . VAL A 1 141 ? -0.347 -2.537 20.419 1.00 77.31 141 VAL A N 1
ATOM 1135 C CA . VAL A 1 141 ? -0.304 -3.688 19.517 1.00 77.31 141 VAL A CA 1
ATOM 1136 C C . VAL A 1 141 ? 0.345 -3.273 18.193 1.00 77.31 141 VAL A C 1
ATOM 1138 O O . VAL A 1 141 ? -0.188 -2.406 17.494 1.00 77.31 141 VAL A O 1
ATOM 1141 N N . PRO A 1 142 ? 1.475 -3.895 17.814 1.00 71.19 142 PRO A N 1
ATOM 1142 C CA . PRO A 1 142 ? 2.120 -3.612 16.547 1.00 71.19 142 PRO A CA 1
ATOM 1143 C C . PRO A 1 142 ? 1.333 -4.210 15.382 1.00 71.19 142 PRO A C 1
ATOM 1145 O O . PRO A 1 142 ? 1.058 -5.410 15.352 1.00 71.19 142 PRO A O 1
ATOM 1148 N N . TRP A 1 143 ? 1.067 -3.403 14.364 1.00 69.75 143 TRP A N 1
ATOM 1149 C CA . TRP A 1 143 ? 0.685 -3.899 13.055 1.00 69.75 143 TRP A CA 1
ATOM 1150 C C . TRP A 1 143 ? 1.912 -4.509 12.361 1.00 69.75 143 TRP A C 1
ATOM 1152 O O . TRP A 1 143 ? 2.965 -3.880 12.241 1.00 69.75 143 TRP A O 1
ATOM 1162 N N . CYS A 1 144 ? 1.799 -5.767 11.935 1.00 64.56 144 CYS A N 1
ATOM 1163 C CA . CYS A 1 144 ? 2.902 -6.553 11.374 1.00 64.56 144 CYS A CA 1
ATOM 1164 C C . CYS A 1 144 ? 2.978 -6.532 9.837 1.00 64.56 144 CYS A C 1
ATOM 1166 O O . CYS A 1 144 ? 3.713 -7.330 9.255 1.00 64.56 144 CYS A O 1
ATOM 1168 N N . GLY A 1 145 ? 2.252 -5.634 9.167 1.00 59.44 145 GLY A N 1
ATOM 1169 C CA . GLY A 1 145 ? 2.296 -5.541 7.711 1.00 59.44 145 GLY A CA 1
ATOM 1170 C C . GLY A 1 145 ? 3.644 -5.028 7.204 1.00 59.44 145 GLY A C 1
ATOM 1171 O O . GLY A 1 145 ? 4.198 -4.039 7.686 1.00 59.44 145 GLY A O 1
ATOM 1172 N N . ASN A 1 146 ? 4.200 -5.726 6.216 1.00 52.97 146 ASN A N 1
ATOM 1173 C CA . ASN A 1 146 ? 5.530 -5.466 5.677 1.00 52.97 146 ASN A CA 1
ATOM 1174 C C . ASN A 1 146 ? 5.505 -4.282 4.695 1.00 52.97 146 ASN A C 1
ATOM 1176 O O . ASN A 1 146 ? 5.643 -4.465 3.485 1.00 52.97 146 ASN A O 1
ATOM 1180 N N . ILE A 1 147 ? 5.298 -3.058 5.187 1.00 54.66 147 ILE A N 1
ATOM 1181 C CA . ILE A 1 147 ? 5.165 -1.873 4.321 1.00 54.66 147 ILE A CA 1
ATOM 1182 C C . ILE A 1 147 ? 6.214 -0.832 4.679 1.00 54.66 147 ILE A C 1
ATOM 1184 O O . ILE A 1 147 ? 5.921 0.293 5.078 1.00 54.66 147 ILE A O 1
ATOM 1188 N N . TYR A 1 148 ? 7.471 -1.237 4.458 1.00 51.16 148 TYR A N 1
ATOM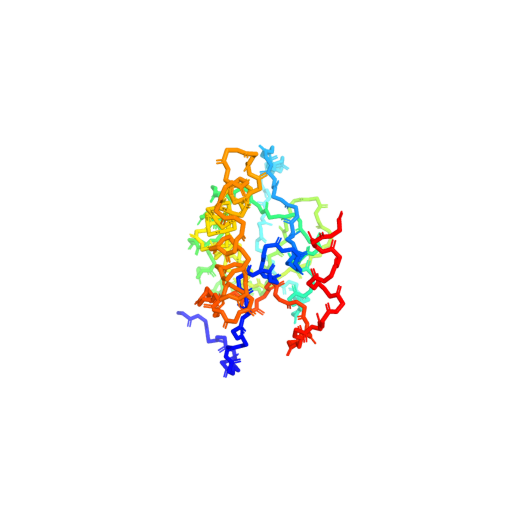 1189 C CA . TYR A 1 148 ? 8.678 -0.403 4.521 1.00 51.16 148 TYR A CA 1
ATOM 1190 C C . TYR A 1 148 ? 8.518 0.975 3.872 1.00 51.16 148 TYR A C 1
ATOM 1192 O O . TYR A 1 148 ? 9.192 1.921 4.264 1.00 51.16 148 TYR A O 1
ATOM 1200 N N . ALA A 1 149 ? 7.632 1.086 2.885 1.00 49.31 149 ALA A N 1
ATOM 1201 C CA . ALA A 1 149 ? 7.522 2.249 2.034 1.00 49.31 149 ALA A CA 1
ATOM 1202 C C . ALA A 1 149 ? 6.270 3.115 2.258 1.00 49.31 149 ALA A C 1
ATOM 1204 O O . ALA A 1 149 ? 6.139 4.137 1.599 1.00 49.31 149 ALA A O 1
ATOM 1205 N N . ALA A 1 150 ? 5.381 2.782 3.206 1.00 46.81 150 ALA A N 1
ATOM 1206 C CA . ALA A 1 150 ? 4.237 3.636 3.574 1.00 46.81 150 ALA A CA 1
ATOM 1207 C C . ALA A 1 150 ? 4.504 4.486 4.829 1.00 46.81 150 ALA A C 1
ATOM 1209 O O . ALA A 1 150 ? 3.902 5.542 5.013 1.00 46.81 150 ALA A O 1
ATOM 1210 N N . LEU A 1 151 ? 5.474 4.107 5.661 1.00 49.44 151 LEU A N 1
ATOM 1211 C CA . LEU A 1 151 ? 5.687 4.744 6.961 1.00 49.44 151 LEU A CA 1
ATOM 1212 C C . LEU A 1 151 ? 6.558 6.008 6.847 1.00 49.44 151 LEU A C 1
ATOM 1214 O O . LEU A 1 151 ? 7.624 5.952 6.229 1.00 49.44 151 LEU A O 1
ATOM 1218 N N . PRO A 1 152 ? 6.113 7.187 7.322 1.00 44.91 152 PRO A N 1
ATOM 1219 C CA . PRO A 1 152 ? 7.009 8.317 7.547 1.00 44.91 152 PRO A CA 1
ATOM 1220 C C . PRO A 1 152 ? 7.949 7.984 8.718 1.00 44.91 152 PRO A C 1
ATOM 1222 O O . PRO A 1 152 ? 7.564 7.282 9.648 1.00 44.91 152 PRO A O 1
ATOM 1225 N N . GLY A 1 153 ? 9.194 8.459 8.667 1.00 47.47 153 GLY A N 1
ATOM 1226 C CA . GLY A 1 153 ? 10.256 8.150 9.636 1.00 47.47 153 GLY A CA 1
ATOM 1227 C C . GLY A 1 153 ? 10.070 8.742 11.041 1.00 47.47 153 GLY A C 1
ATOM 1228 O O . GLY A 1 153 ? 10.971 9.408 11.539 1.00 47.47 153 GLY A O 1
ATOM 1229 N N . LYS A 1 154 ? 8.930 8.507 11.698 1.00 42.16 154 LYS A N 1
ATOM 1230 C CA . LYS A 1 154 ? 8.698 8.830 13.111 1.00 42.16 154 LYS A CA 1
ATOM 1231 C C . LYS A 1 154 ? 7.971 7.672 13.790 1.00 42.16 154 LYS A C 1
ATOM 1233 O O . LYS A 1 154 ? 6.788 7.453 13.571 1.00 42.16 154 LYS A O 1
ATOM 1238 N N . THR A 1 155 ? 8.702 6.934 14.616 1.00 43.25 155 THR A N 1
ATOM 1239 C CA . THR A 1 155 ? 8.220 5.784 15.393 1.00 43.25 155 THR A CA 1
ATOM 1240 C C . THR A 1 155 ? 8.240 6.112 16.882 1.00 43.25 155 THR A C 1
ATOM 1242 O O . THR A 1 155 ? 8.995 5.513 17.647 1.00 43.25 155 THR A O 1
ATOM 1245 N N . ALA A 1 156 ? 7.452 7.098 17.300 1.00 39.72 156 ALA A N 1
ATOM 1246 C CA . ALA A 1 156 ? 7.205 7.329 18.716 1.00 39.72 156 ALA A CA 1
ATOM 1247 C C . ALA A 1 156 ? 5.755 7.770 18.906 1.00 39.72 156 ALA A C 1
ATOM 1249 O O . ALA A 1 156 ? 5.363 8.852 18.473 1.00 39.72 156 ALA A O 1
ATOM 1250 N N . PHE A 1 157 ? 4.982 6.905 19.559 1.00 41.12 157 PHE A N 1
ATOM 1251 C CA . PHE A 1 157 ? 3.679 7.230 20.117 1.00 41.12 157 PHE A CA 1
ATOM 1252 C C . PHE A 1 157 ? 3.832 8.434 21.056 1.00 41.12 157 PHE A C 1
ATOM 1254 O O . PHE A 1 157 ? 4.643 8.395 21.984 1.00 41.12 157 PHE A O 1
ATOM 1261 N N . THR A 1 158 ? 3.073 9.506 20.825 1.00 53.44 158 THR A N 1
ATOM 1262 C CA . THR A 1 158 ? 3.001 10.635 21.764 1.00 53.44 158 THR A CA 1
ATOM 1263 C C . THR A 1 158 ? 1.622 10.662 22.409 1.00 53.44 158 THR A C 1
ATOM 1265 O O . THR A 1 158 ? 0.614 10.426 21.746 1.00 53.44 158 THR A O 1
ATOM 1268 N N . MET A 1 159 ? 1.562 10.972 23.707 1.00 42.56 159 MET A N 1
ATOM 1269 C CA . MET A 1 159 ? 0.306 11.103 24.463 1.00 42.56 159 MET A CA 1
ATOM 1270 C C . MET A 1 159 ? -0.671 12.097 23.800 1.00 42.56 159 MET A C 1
ATOM 1272 O O . MET A 1 159 ? -1.886 11.955 23.901 1.00 42.56 159 MET A O 1
ATOM 1276 N N . SER A 1 160 ? -0.123 13.057 23.056 1.00 46.00 160 SER A N 1
ATOM 1277 C CA . SER A 1 160 ? -0.833 14.052 22.257 1.00 46.00 160 SER A CA 1
ATOM 1278 C C . SER A 1 160 ? -1.676 13.433 21.133 1.00 46.00 160 SER A C 1
ATOM 1280 O O . SER A 1 160 ? -2.807 13.860 20.920 1.00 46.00 160 SER A O 1
ATOM 1282 N N . SER A 1 161 ? -1.169 12.400 20.447 1.00 44.03 161 SER A N 1
ATOM 1283 C CA . SER A 1 161 ? -1.887 11.701 19.367 1.00 44.03 161 SER A CA 1
ATOM 1284 C C . SER A 1 161 ? -3.111 10.942 19.886 1.00 44.03 161 SER A C 1
ATOM 1286 O O . SER A 1 161 ? -4.142 10.901 19.222 1.00 44.03 161 SER A O 1
ATOM 1288 N N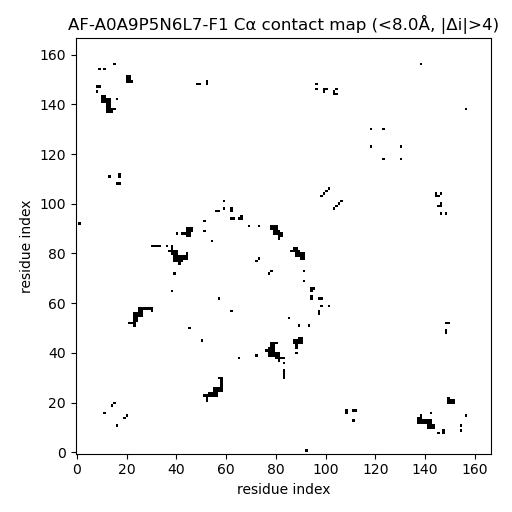 . LEU A 1 162 ? -3.018 10.383 21.097 1.00 42.56 162 LEU A N 1
ATOM 1289 C CA . LEU A 1 162 ? -4.138 9.714 21.759 1.00 42.56 162 LEU A CA 1
ATOM 1290 C C . LEU A 1 162 ? -5.195 10.718 22.240 1.00 42.56 162 LEU A C 1
ATOM 1292 O O . LEU A 1 162 ? -6.387 10.470 22.091 1.00 42.56 162 LEU A O 1
ATOM 1296 N N . GLN A 1 163 ? -4.776 11.851 22.804 1.00 49.03 163 GLN A N 1
ATOM 1297 C CA . GLN A 1 163 ? -5.701 12.880 23.289 1.00 49.03 163 GLN A CA 1
ATOM 1298 C C . GLN A 1 163 ? -6.531 13.502 22.162 1.00 49.03 163 GLN A C 1
ATOM 1300 O O . GLN A 1 163 ? -7.723 13.702 22.353 1.00 49.03 163 GLN A O 1
ATOM 1305 N N . LEU A 1 164 ? -5.933 13.723 20.987 1.00 50.94 164 LEU A N 1
ATOM 1306 C CA . LEU A 1 164 ? -6.626 14.244 19.802 1.00 50.94 164 LEU A CA 1
ATOM 1307 C C . LEU A 1 164 ? -7.698 13.284 19.252 1.00 50.94 164 LEU A C 1
ATOM 1309 O O . LEU A 1 164 ? -8.611 13.704 18.555 1.00 50.94 164 LEU A O 1
ATOM 1313 N N . TYR A 1 165 ? -7.559 11.985 19.526 1.00 37.22 165 TYR A N 1
ATOM 1314 C CA . TYR A 1 165 ? -8.524 10.966 19.115 1.00 37.22 165 TYR A CA 1
ATOM 1315 C C . TYR A 1 165 ? -9.701 10.829 20.090 1.00 37.22 165 TYR A C 1
ATOM 1317 O O . TYR A 1 165 ? -10.793 10.427 19.700 1.00 37.22 165 TYR A O 1
ATOM 1325 N N . LEU A 1 166 ? -9.453 11.101 21.372 1.00 45.78 166 LEU A N 1
ATOM 1326 C CA . LEU A 1 166 ? -10.436 10.956 22.446 1.00 45.78 166 LEU A CA 1
ATOM 1327 C C . LEU A 1 166 ? -11.276 12.225 22.678 1.00 45.78 166 LEU A C 1
ATOM 1329 O O . LEU A 1 166 ? -12.204 12.175 23.485 1.00 45.78 166 LEU A O 1
ATOM 1333 N N . SER A 1 167 ? -10.927 13.337 22.025 1.00 49.25 167 SER A N 1
ATOM 1334 C CA . SER A 1 167 ? -11.666 14.608 22.006 1.00 49.25 167 SER A CA 1
ATOM 1335 C C . SER A 1 167 ? -12.678 14.656 20.873 1.00 49.25 167 SER A C 1
ATOM 1337 O O . SER A 1 167 ? -13.808 15.115 21.131 1.00 49.25 167 SER A O 1
#

Mean predicted aligned error: 9.8 Å

Foldseek 3Di:
DDDDPDDPDQFAQLLCLQVVWQAAAEDPDADPQPVPDDFFALDAADADLVVLSPDYQHDPVVLVVLVVCLVVSVVVNTAFTDDPPDPGTHGSCSSVLSVLCVPPRPVSNVVSVVVLVVLVDPVCVVVVVVSVVVVVVSNVDTDPRPNPRRDDPDRDDDPVSVVVVVD

Organism: Gymnopilus junonius (NCBI:txid109634)

pLDDT: mean 77.4, std 17.03, range [37.22, 97.19]

Secondary structure (DSSP, 8-state):
-----------EEHHHHHHS--PPPB-SSPP-PPTT---EESSPP---HHHHHHSPBPPHHHHHHHHHHHHHHHHTT--EEE-TT---EEETTHHHHHHHIIIIIHHHHHHHHHHHHHTT-GGGGGGHHHHHHHHHHHTTSEE----TTT--S---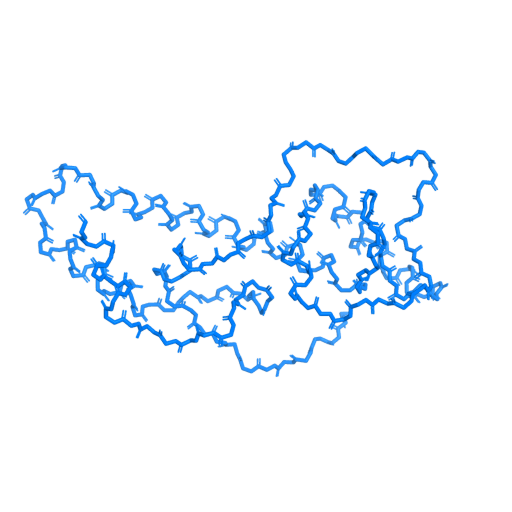--HHHHHHHH-

Solvent-accessible surface area (backbone atoms only — not comparable to full-atom values): 10086 Å² total; per-residue (Å²): 132,84,85,69,88,83,66,85,80,83,64,44,24,44,51,49,54,62,76,65,53,64,71,37,55,70,48,88,62,78,78,82,67,59,90,88,66,69,46,66,33,68,53,82,36,54,89,48,56,70,54,63,40,73,36,65,40,69,38,68,67,58,36,51,51,47,54,67,45,43,63,57,44,44,76,72,59,32,48,12,32,41,54,79,96,50,95,56,37,34,38,68,64,49,38,61,54,50,48,40,42,63,73,52,43,50,55,50,43,51,52,52,46,51,52,55,56,58,69,67,39,74,89,45,59,93,43,48,69,59,48,52,52,49,54,58,47,36,58,66,40,59,42,83,73,92,52,87,64,51,63,70,100,71,94,71,93,50,76,66,66,55,50,69,71,77,107

Sequence (167 aa):
MFPMPFKAIPKLPVIDFVYGAHLPPVSKKGYNVPEGHSFFSTETPINDVTILKMLRVPPTDIVAQLVDQSKQAWLDGSSSIQLPGESMYVPLWAPNFWTRIYFDFLPSFKAWHTALEWLKRDELLPFKDQVQATLKSLSTVPWCGNIYAALPGKTAFTMSSLQLYLS